Protein AF-A0A6N3T304-F1 (afdb_monomer_lite)

InterPro domains:
  IPR005019 Methyladenine glycosylase [PF03352] (15-140)
  IPR011257 DNA glycosylase [SSF48150] (15-142)
  IPR052891 DNA-3-methyladenine glycosylase [PTHR30037] (15-143)

pLDDT: mean 82.25, std 16.02, range [29.98, 95.06]

Secondary structure (DSSP, 8-state):
-------SS-TTGGGHHHHHHHTTTT-HHHHHH--HHHHHHHHH-TTS---HHHHHHHHHHHHHHHHHHHTT--HHHHHHGGGTTSPEE--SSS-----HHHHHHHHHHHHTT-SS--HHHHHHHHHHTTSEE---TT-TTTTHHHH---

Foldseek 3Di:
DDDDPDDDDPLVVVLVVVVCVLCVNLDLVSLLPDDPVSLVVSLPDPSDPNDSVVSVLSNQLSVLQVVCVVVVHDPVVVLCVLLVVAAAEAPQPLPDQADPSLCVVLVVCVVSRHPPSDSSVSVVVCCVVRSYQRHHPPDPCSVVSRPDRD

Structure (mmCIF, N/CA/C/O backbone):
data_AF-A0A6N3T304-F1
#
_entry.id   AF-A0A6N3T304-F1
#
loop_
_atom_site.group_PDB
_atom_site.id
_atom_site.type_symbol
_atom_site.label_atom_id
_atom_site.label_alt_id
_atom_site.label_comp_id
_atom_site.label_asym_id
_atom_site.label_entity_id
_atom_site.label_seq_id
_atom_site.pdbx_PDB_ins_code
_atom_site.Cartn_x
_atom_site.Cartn_y
_atom_site.Cartn_z
_atom_site.occupancy
_atom_site.B_iso_or_equiv
_atom_site.auth_seq_id
_atom_site.auth_comp_id
_atom_site.auth_asym_id
_atom_site.auth_atom_id
_atom_site.pdbx_PDB_model_num
ATOM 1 N N . MET A 1 1 ? 26.322 -27.173 17.907 1.00 32.84 1 MET A N 1
ATOM 2 C CA . MET A 1 1 ? 26.212 -25.840 17.279 1.00 32.84 1 MET A CA 1
ATOM 3 C C . MET A 1 1 ? 24.730 -25.607 17.016 1.00 32.84 1 MET A C 1
ATOM 5 O O . MET A 1 1 ? 24.171 -26.271 16.157 1.00 32.84 1 MET A O 1
ATOM 9 N N . ALA A 1 2 ? 24.059 -24.853 17.890 1.00 29.98 2 ALA A N 1
ATOM 10 C CA . ALA A 1 2 ? 22.599 -24.760 17.930 1.00 29.98 2 ALA A CA 1
ATOM 11 C C . ALA A 1 2 ? 22.083 -23.804 16.846 1.00 29.98 2 ALA A C 1
ATOM 13 O O . ALA A 1 2 ? 22.449 -22.631 16.832 1.00 29.98 2 ALA A O 1
ATOM 14 N N . PHE A 1 3 ? 21.240 -24.326 15.957 1.00 31.31 3 PHE A N 1
ATOM 15 C CA . PHE A 1 3 ? 20.481 -23.555 14.980 1.00 31.31 3 PHE A CA 1
ATOM 16 C C . PHE A 1 3 ? 19.405 -22.769 15.741 1.00 31.31 3 PHE A C 1
ATOM 18 O O . PHE A 1 3 ? 18.515 -23.361 16.351 1.00 31.31 3 PHE A O 1
ATOM 25 N N . ARG A 1 4 ? 19.542 -21.443 15.793 1.00 32.12 4 ARG A N 1
ATOM 26 C CA . ARG A 1 4 ? 18.564 -20.541 16.404 1.00 32.12 4 ARG A CA 1
ATOM 27 C C . ARG A 1 4 ? 17.523 -20.140 15.341 1.00 32.12 4 ARG A C 1
ATOM 29 O O . ARG A 1 4 ? 17.932 -19.614 14.312 1.00 32.12 4 ARG A O 1
ATOM 36 N N . PRO A 1 5 ? 16.221 -20.435 15.533 1.00 35.84 5 PRO A N 1
ATOM 37 C CA . PRO A 1 5 ? 15.164 -20.212 14.539 1.00 35.84 5 PRO A CA 1
ATOM 38 C C . PRO A 1 5 ? 14.492 -18.830 14.641 1.00 35.84 5 PRO A C 1
ATOM 40 O O . PRO A 1 5 ? 13.397 -18.624 14.119 1.00 35.84 5 PRO A O 1
ATOM 43 N N . ASP A 1 6 ? 15.101 -17.878 15.333 1.00 41.03 6 ASP A N 1
ATOM 44 C CA . ASP A 1 6 ? 14.665 -16.492 15.396 1.00 41.03 6 ASP A CA 1
ATOM 45 C C . ASP A 1 6 ? 15.455 -15.650 14.384 1.00 41.03 6 ASP A C 1
ATOM 47 O O . ASP A 1 6 ? 16.675 -15.723 14.353 1.00 41.03 6 ASP A O 1
ATOM 51 N N . TYR A 1 7 ? 14.736 -14.839 13.594 1.00 40.03 7 TYR A N 1
ATOM 52 C CA . TYR A 1 7 ? 15.189 -13.908 12.538 1.00 40.03 7 TYR A CA 1
ATOM 53 C C . TYR A 1 7 ? 15.179 -14.439 11.088 1.00 40.03 7 TYR A C 1
ATOM 55 O O . TYR A 1 7 ? 16.188 -14.896 10.569 1.00 40.03 7 TYR A O 1
ATOM 63 N N . LEU A 1 8 ? 14.041 -14.255 10.391 1.00 38.41 8 LEU A N 1
ATOM 64 C CA . LEU A 1 8 ? 13.853 -13.296 9.269 1.00 38.41 8 LEU A CA 1
ATOM 65 C C . LEU A 1 8 ? 12.648 -13.691 8.374 1.00 38.41 8 LEU A C 1
ATOM 67 O O . LEU A 1 8 ? 12.603 -14.774 7.807 1.00 38.41 8 LEU A O 1
ATOM 71 N N . GLY A 1 9 ? 11.667 -12.785 8.226 1.00 38.91 9 GLY A N 1
ATOM 72 C CA . GLY A 1 9 ? 10.831 -12.685 7.011 1.00 38.91 9 GLY A CA 1
ATOM 73 C C . GLY A 1 9 ? 9.374 -13.188 7.006 1.00 38.91 9 GLY A C 1
ATOM 74 O O . GLY A 1 9 ? 8.654 -12.843 6.077 1.00 38.91 9 GLY A O 1
ATOM 75 N N . GLY A 1 10 ? 8.888 -13.956 7.992 1.00 47.66 10 GLY A N 1
ATOM 76 C CA . GLY A 1 10 ? 7.617 -14.700 7.817 1.00 47.66 10 GLY A CA 1
ATOM 77 C C . GLY A 1 10 ? 6.405 -14.310 8.674 1.00 47.66 10 GLY A C 1
ATOM 78 O O . GLY A 1 10 ? 5.290 -14.740 8.387 1.00 47.66 10 GLY A O 1
ATOM 79 N N . GLN A 1 11 ? 6.566 -13.528 9.745 1.00 52.16 11 GLN A N 1
ATOM 80 C CA . GLN A 1 11 ? 5.527 -13.487 10.787 1.00 52.16 11 GLN A CA 1
ATOM 81 C C . GLN A 1 11 ? 4.240 -12.753 10.375 1.00 52.16 11 GLN A C 1
ATOM 83 O O . GLN A 1 11 ? 3.182 -13.025 10.936 1.00 52.16 11 GLN A O 1
ATOM 88 N N . PHE A 1 12 ? 4.303 -11.848 9.393 1.00 55.12 12 PHE A N 1
ATOM 89 C CA . PHE A 1 12 ? 3.105 -11.195 8.858 1.00 55.12 12 PHE A CA 1
ATOM 90 C C . PHE A 1 12 ? 2.329 -12.118 7.909 1.00 55.12 12 PHE A C 1
ATOM 92 O O . PHE A 1 12 ? 1.119 -12.257 8.059 1.00 55.12 12 PHE A O 1
ATOM 99 N N . CYS A 1 13 ? 3.018 -12.822 7.004 1.00 61.94 13 CYS A N 1
ATOM 100 C CA . CYS A 1 13 ? 2.393 -13.787 6.094 1.00 61.94 13 CYS A CA 1
ATOM 101 C C . CYS A 1 13 ? 1.707 -14.928 6.857 1.00 61.94 13 CYS A C 1
ATOM 103 O O . CYS A 1 13 ? 0.591 -15.303 6.514 1.00 61.94 13 CYS A O 1
ATOM 105 N N . LEU A 1 14 ? 2.319 -15.406 7.948 1.00 62.16 14 LEU A N 1
ATOM 106 C CA . LEU A 1 14 ? 1.728 -16.415 8.839 1.00 62.16 14 LEU A CA 1
ATOM 107 C C . LEU A 1 14 ? 0.461 -15.928 9.558 1.00 62.16 14 LEU A C 1
ATOM 109 O O . LEU A 1 14 ? -0.354 -16.736 9.986 1.00 62.16 14 LEU A O 1
ATOM 113 N N . LYS A 1 15 ? 0.286 -14.610 9.697 1.00 70.75 15 LYS A N 1
ATOM 114 C CA . LYS A 1 15 ? -0.888 -13.994 10.326 1.00 70.75 15 LYS A CA 1
ATOM 115 C C . LYS A 1 15 ? -1.941 -13.556 9.312 1.00 70.75 15 LYS A C 1
ATOM 117 O O . LYS A 1 15 ? -2.969 -13.029 9.723 1.00 70.75 15 LYS A O 1
ATOM 122 N N . ARG A 1 16 ? -1.717 -13.753 8.007 1.00 75.19 16 ARG A N 1
ATOM 123 C CA . ARG A 1 16 ? -2.599 -13.251 6.943 1.00 75.19 16 ARG A CA 1
ATOM 124 C C . ARG A 1 16 ? -4.043 -13.714 7.113 1.00 75.19 16 ARG A C 1
ATOM 126 O O . ARG A 1 16 ? -4.946 -12.899 6.967 1.00 75.19 16 ARG A O 1
ATOM 133 N N . ASP A 1 17 ? -4.251 -14.983 7.449 1.00 79.00 17 ASP A N 1
ATOM 134 C CA . ASP A 1 17 ? -5.599 -15.538 7.588 1.00 79.00 17 ASP A CA 1
ATOM 135 C C . ASP A 1 17 ? -6.296 -14.992 8.841 1.00 79.00 17 ASP A C 1
ATOM 137 O O . ASP A 1 17 ? -7.445 -14.571 8.765 1.00 79.00 17 ASP A O 1
ATOM 141 N N . ALA A 1 18 ? -5.561 -14.844 9.948 1.00 80.62 18 ALA A N 1
ATOM 142 C CA . ALA A 1 18 ? -6.061 -14.179 11.151 1.00 80.62 18 ALA A CA 1
ATOM 143 C C . ALA A 1 18 ? -6.398 -12.697 10.911 1.00 80.62 18 ALA A C 1
ATOM 145 O O . ALA A 1 18 ? -7.368 -12.183 11.458 1.00 80.62 18 ALA A O 1
ATOM 146 N N . PHE A 1 19 ? -5.613 -11.998 10.085 1.00 79.19 19 PHE A N 1
ATOM 147 C CA . PHE A 1 19 ? -5.926 -10.635 9.658 1.00 79.19 19 PHE A CA 1
ATOM 148 C C . PHE A 1 19 ? -7.171 -10.595 8.775 1.00 79.19 19 PHE A C 1
ATOM 150 O O . PHE A 1 19 ? -8.021 -9.737 8.981 1.00 79.19 19 PHE A O 1
ATOM 157 N N . ARG A 1 20 ? -7.302 -11.522 7.822 1.00 82.56 20 ARG A N 1
ATOM 158 C CA . ARG A 1 20 ? -8.486 -11.611 6.966 1.00 82.56 20 ARG A CA 1
ATOM 159 C C . ARG A 1 20 ? -9.743 -11.857 7.794 1.00 82.56 20 ARG A C 1
ATOM 161 O O . ARG A 1 20 ? -10.739 -11.200 7.548 1.00 82.56 20 ARG A O 1
ATOM 168 N N . GLU A 1 21 ? -9.698 -12.751 8.774 1.00 82.81 21 GLU A N 1
ATOM 169 C CA . GLU A 1 21 ? -10.829 -13.001 9.671 1.00 82.81 21 GLU A CA 1
ATOM 170 C C . GLU A 1 21 ? -11.136 -11.781 10.552 1.00 82.81 21 GLU A C 1
ATOM 172 O O . GLU A 1 21 ? -12.278 -11.339 10.627 1.00 82.81 21 GLU A O 1
ATOM 177 N N . ALA A 1 22 ? -10.113 -11.182 11.169 1.00 81.44 22 A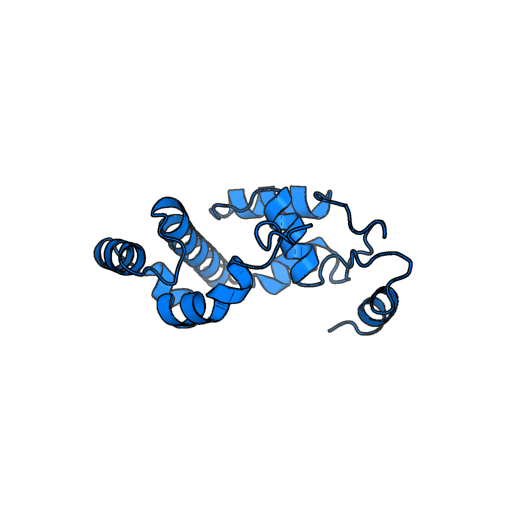LA A N 1
ATOM 178 C CA . ALA A 1 22 ? -10.297 -10.050 12.074 1.00 81.44 22 ALA A CA 1
ATOM 179 C C . ALA A 1 22 ? -10.839 -8.786 11.382 1.00 81.44 22 ALA A C 1
ATOM 181 O O . ALA A 1 22 ? -11.575 -8.032 12.017 1.00 81.44 22 ALA A O 1
ATOM 182 N N . PHE A 1 23 ? -10.468 -8.569 10.116 1.00 81.38 23 PHE A N 1
ATOM 183 C CA . PHE A 1 23 ? -10.904 -7.455 9.266 1.00 81.38 23 PHE A CA 1
ATOM 184 C C . PHE A 1 23 ? -11.992 -7.871 8.257 1.00 81.38 23 PHE A C 1
ATOM 186 O O . PHE A 1 23 ? -12.113 -7.253 7.200 1.00 81.38 23 PHE A O 1
ATOM 193 N N . GLU A 1 24 ? -12.739 -8.946 8.537 1.00 82.69 24 GLU A N 1
ATOM 194 C CA . GLU A 1 24 ? -13.927 -9.361 7.768 1.00 82.69 24 GLU A CA 1
ATOM 195 C C . GLU A 1 24 ? -13.701 -9.468 6.249 1.00 82.69 24 GLU A C 1
ATOM 197 O O . GLU A 1 24 ? -14.509 -9.043 5.432 1.00 82.69 24 GLU A O 1
ATOM 202 N N . GLY A 1 25 ? -12.566 -10.026 5.841 1.00 83.12 25 GLY A N 1
ATOM 203 C CA . GLY A 1 25 ? -12.234 -10.213 4.431 1.00 83.12 25 GLY A CA 1
ATOM 204 C C . GLY A 1 25 ? -11.543 -9.023 3.766 1.00 83.12 25 GLY A C 1
ATOM 205 O O . GLY A 1 25 ? -11.234 -9.126 2.583 1.00 83.12 25 GLY A O 1
ATOM 206 N N . PHE A 1 26 ? -11.229 -7.955 4.508 1.00 83.44 26 PHE A N 1
ATOM 207 C CA . PHE A 1 26 ? -10.721 -6.682 3.979 1.00 83.44 26 PHE A CA 1
ATOM 208 C C . PHE A 1 26 ? -11.728 -5.915 3.113 1.00 83.44 26 PHE A C 1
ATOM 210 O O . PHE A 1 26 ? -11.343 -5.299 2.122 1.00 83.44 26 PHE A O 1
ATOM 217 N N . VAL A 1 27 ? -13.005 -5.933 3.499 1.00 88.62 27 VAL A N 1
ATOM 218 C CA . VAL A 1 27 ? -14.063 -5.149 2.844 1.00 88.62 27 VAL A CA 1
ATOM 219 C C . VAL A 1 27 ? -13.916 -3.669 3.244 1.00 88.62 27 VAL A C 1
ATOM 221 O O . VAL A 1 27 ? -14.092 -3.350 4.425 1.00 88.62 27 VAL A O 1
ATOM 224 N N . PRO A 1 28 ? -13.556 -2.754 2.318 1.00 88.31 28 PRO A N 1
ATOM 225 C CA . PRO A 1 28 ? -13.290 -1.354 2.655 1.00 88.31 28 PRO A CA 1
ATOM 226 C C . PRO A 1 28 ? -14.478 -0.645 3.312 1.00 88.31 28 PRO A C 1
ATOM 228 O O . PRO A 1 28 ? -14.274 0.155 4.222 1.00 88.31 28 PRO A O 1
ATOM 231 N N . GLU A 1 29 ? -15.702 -0.964 2.894 1.00 89.94 29 GLU A N 1
ATOM 232 C CA . GLU A 1 29 ? -16.953 -0.416 3.422 1.00 89.94 29 GLU A CA 1
ATOM 233 C C . GLU A 1 29 ? -17.094 -0.696 4.920 1.00 89.94 29 GLU A C 1
ATOM 235 O O . GLU A 1 29 ? -17.319 0.228 5.697 1.00 89.94 29 GLU A O 1
ATOM 240 N N . HIS A 1 30 ? -16.858 -1.940 5.345 1.00 91.00 30 HIS A N 1
ATOM 241 C CA . HIS A 1 30 ? -16.949 -2.319 6.757 1.00 91.00 30 HIS A CA 1
ATOM 242 C C . HIS A 1 30 ? -15.829 -1.665 7.573 1.00 91.00 30 HIS A C 1
ATOM 244 O O . HIS A 1 30 ? -16.062 -1.089 8.633 1.00 91.00 30 HIS A O 1
ATOM 250 N N . ILE A 1 31 ? -14.596 -1.698 7.056 1.00 89.50 31 ILE A N 1
ATOM 251 C CA . ILE A 1 31 ? -13.428 -1.157 7.764 1.00 89.50 31 ILE A CA 1
ATOM 252 C C . ILE A 1 31 ? -13.536 0.363 7.941 1.00 89.50 31 ILE A C 1
ATOM 254 O O . ILE A 1 31 ? -13.052 0.906 8.935 1.00 89.50 31 ILE A O 1
ATOM 258 N N . ALA A 1 32 ? -14.153 1.071 6.995 1.00 91.50 32 ALA A N 1
ATOM 259 C CA . ALA A 1 32 ? -14.362 2.510 7.098 1.00 91.50 32 ALA A CA 1
ATOM 260 C C . ALA A 1 32 ? -15.347 2.894 8.218 1.00 91.50 32 ALA A C 1
ATOM 262 O O . ALA A 1 32 ? -15.253 4.007 8.747 1.00 91.50 32 ALA A O 1
ATOM 263 N N . GLU A 1 33 ? -16.251 1.992 8.595 1.00 91.38 33 GLU A N 1
ATOM 264 C CA . GLU A 1 33 ? -17.259 2.206 9.638 1.00 91.38 33 GLU A CA 1
ATOM 265 C C . GLU A 1 33 ? -16.766 1.856 11.048 1.00 91.38 33 GLU A C 1
ATOM 267 O O . GLU A 1 33 ? -17.402 2.263 12.018 1.00 91.38 33 GLU A O 1
ATOM 272 N N . TYR A 1 34 ? -15.613 1.186 11.174 1.00 90.25 34 TYR A N 1
ATOM 273 C CA . TYR A 1 34 ? -15.053 0.793 12.468 1.00 90.25 34 TYR A CA 1
ATOM 274 C C . TYR A 1 34 ? -14.920 1.977 13.428 1.00 90.25 34 TYR A C 1
ATOM 276 O O . TYR A 1 34 ? -14.326 3.020 13.115 1.00 90.25 34 TYR A O 1
ATOM 284 N N . ASP A 1 35 ? -15.440 1.768 14.631 1.00 89.81 35 ASP A N 1
ATOM 285 C CA . ASP A 1 35 ? -15.455 2.746 15.702 1.00 89.81 35 ASP A CA 1
ATOM 286 C C . ASP A 1 35 ? -14.403 2.434 16.782 1.00 89.81 35 ASP A C 1
ATOM 288 O O . ASP A 1 35 ? -13.469 1.646 16.601 1.00 89.81 35 ASP A O 1
ATOM 292 N N . GLU A 1 36 ? -14.507 3.108 17.926 1.00 90.19 36 GLU A N 1
ATOM 293 C CA . GLU A 1 36 ? -13.586 2.879 19.034 1.00 90.19 36 GLU A CA 1
ATOM 294 C C . GLU A 1 36 ? -13.741 1.488 19.666 1.00 90.19 36 GLU A C 1
ATOM 296 O O . GLU A 1 36 ? -12.748 0.905 20.101 1.00 90.19 36 GLU A O 1
ATOM 301 N N . ALA A 1 37 ? -14.955 0.932 19.689 1.00 90.25 37 ALA A N 1
ATOM 302 C CA . ALA A 1 37 ? -15.201 -0.403 20.218 1.00 90.25 37 ALA A CA 1
ATOM 303 C C . ALA A 1 37 ? -14.569 -1.473 19.316 1.00 90.25 37 ALA A C 1
ATOM 305 O O . ALA A 1 37 ? -13.959 -2.416 19.827 1.00 90.25 37 ALA A O 1
ATOM 306 N N . ASP A 1 38 ? -14.617 -1.294 17.994 1.00 88.62 38 ASP A N 1
ATOM 307 C CA . ASP A 1 38 ? -13.913 -2.164 17.047 1.00 88.62 38 ASP A CA 1
ATOM 308 C C . ASP A 1 38 ? -12.397 -2.099 17.205 1.00 88.62 38 ASP A C 1
ATOM 310 O O . ASP A 1 38 ? -11.715 -3.128 17.179 1.00 88.62 38 ASP A O 1
ATOM 314 N N . ILE A 1 39 ? -11.847 -0.903 17.424 1.00 88.44 39 ILE A N 1
ATOM 315 C CA . ILE A 1 39 ? -10.415 -0.744 17.687 1.00 88.44 39 ILE A CA 1
ATOM 316 C C . ILE A 1 39 ? -10.018 -1.518 18.950 1.00 88.44 39 ILE A C 1
ATOM 318 O O . ILE A 1 39 ? -9.028 -2.250 18.916 1.00 88.44 39 ILE A O 1
ATOM 322 N N . GLU A 1 40 ? -10.770 -1.397 20.047 1.00 89.31 40 GLU A N 1
ATOM 323 C CA . GLU A 1 40 ? -10.492 -2.138 21.286 1.00 89.31 40 GLU A CA 1
ATOM 324 C C . GLU A 1 40 ? -10.653 -3.657 21.106 1.00 89.31 40 GLU A C 1
ATOM 326 O O . GLU A 1 40 ? -9.797 -4.429 21.552 1.00 89.31 40 GLU A O 1
ATOM 331 N N . ARG A 1 41 ? -11.680 -4.106 20.370 1.00 89.38 41 ARG A N 1
ATOM 332 C CA . ARG A 1 41 ? -11.872 -5.519 19.996 1.00 89.38 41 ARG A CA 1
ATOM 333 C C . ARG A 1 41 ? -10.651 -6.069 19.257 1.00 89.38 41 ARG A C 1
ATOM 335 O O . ARG A 1 41 ? -10.140 -7.136 19.602 1.00 89.38 41 ARG A O 1
ATOM 342 N N . LEU A 1 42 ? -10.149 -5.333 18.265 1.00 86.00 42 LEU A N 1
ATOM 343 C CA . LEU A 1 42 ? -8.969 -5.709 17.483 1.00 86.00 42 LEU A CA 1
ATOM 344 C C . LEU A 1 42 ? -7.680 -5.664 18.319 1.00 86.00 42 LEU A C 1
ATOM 346 O O . LEU A 1 42 ? -6.811 -6.522 18.161 1.00 86.00 42 LEU A O 1
ATOM 350 N N . LEU A 1 43 ? -7.552 -4.715 19.250 1.00 86.75 43 LEU A N 1
ATOM 351 C CA . LEU A 1 43 ? -6.428 -4.663 20.192 1.00 86.75 43 LEU A CA 1
ATOM 352 C C . LEU A 1 43 ? -6.398 -5.868 21.144 1.00 86.75 43 LEU A C 1
ATOM 354 O O . LEU A 1 43 ? -5.310 -6.317 21.519 1.00 86.75 43 LEU A O 1
ATOM 358 N N . GLY A 1 44 ? -7.564 -6.414 21.495 1.00 84.81 44 GLY A N 1
ATOM 359 C CA . GLY A 1 44 ? -7.699 -7.636 22.290 1.00 84.81 44 GLY A CA 1
ATOM 360 C C . GLY A 1 44 ? -7.317 -8.920 21.544 1.00 84.81 44 GLY A C 1
ATOM 361 O O . GLY A 1 44 ? -7.003 -9.929 22.176 1.00 84.81 44 GLY A O 1
ATOM 362 N N . ASN A 1 45 ? -7.281 -8.900 20.210 1.00 84.56 45 ASN A N 1
ATOM 363 C CA . ASN A 1 45 ? -6.992 -10.085 19.413 1.00 84.56 45 ASN A CA 1
ATOM 364 C C . ASN A 1 45 ? -5.474 -10.355 19.325 1.00 84.56 45 ASN A C 1
ATOM 366 O O . ASN A 1 45 ? -4.723 -9.678 18.620 1.00 84.56 45 ASN A O 1
ATOM 370 N N . ALA A 1 46 ? -5.012 -11.395 20.027 1.00 81.56 46 ALA A N 1
ATOM 371 C CA . ALA A 1 46 ? -3.604 -11.801 20.049 1.00 81.56 46 ALA A CA 1
ATOM 372 C C . ALA A 1 46 ? -3.090 -12.361 18.705 1.00 81.56 46 ALA A C 1
ATOM 374 O O . ALA A 1 46 ? -1.874 -12.409 18.485 1.00 81.56 46 ALA A O 1
ATOM 375 N N . ALA A 1 47 ? -3.989 -12.766 17.802 1.00 80.81 47 ALA A N 1
ATOM 376 C CA . ALA A 1 47 ? -3.624 -13.314 16.502 1.00 80.81 47 ALA A CA 1
ATOM 377 C C . ALA A 1 47 ? -3.122 -12.229 15.530 1.00 80.81 47 ALA A C 1
ATOM 379 O O . ALA A 1 47 ? -2.259 -12.505 14.693 1.00 80.81 47 ALA A O 1
ATOM 380 N N . ILE A 1 48 ? -3.556 -10.973 15.693 1.00 79.69 48 ILE A N 1
ATOM 381 C CA . ILE A 1 48 ? -3.166 -9.848 14.828 1.00 79.69 48 ILE A CA 1
ATOM 382 C C . ILE A 1 48 ? -2.134 -8.918 15.485 1.00 79.69 48 ILE A C 1
ATOM 384 O O . ILE A 1 48 ? -1.657 -9.132 16.602 1.00 79.69 48 ILE A O 1
ATOM 388 N N . VAL A 1 49 ? -1.705 -7.887 14.751 1.00 72.94 49 VAL A N 1
ATOM 389 C CA . VAL A 1 49 ? -0.804 -6.858 15.290 1.00 72.94 49 VAL A CA 1
ATOM 390 C C . VAL A 1 49 ? -1.605 -5.894 16.164 1.00 72.94 49 VAL A C 1
ATOM 392 O O . VAL A 1 49 ? -2.340 -5.049 15.661 1.00 72.94 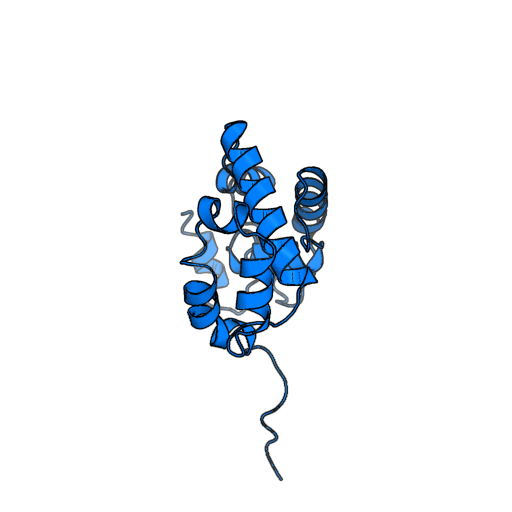49 VAL A O 1
ATOM 395 N N . ARG A 1 50 ? -1.391 -5.984 17.479 1.00 81.62 50 ARG A N 1
ATOM 396 C CA . ARG A 1 50 ? -2.012 -5.141 18.514 1.00 81.62 50 ARG A CA 1
ATOM 397 C C . ARG A 1 50 ? -1.415 -3.731 18.539 1.00 81.62 50 ARG A C 1
ATOM 399 O O . ARG A 1 50 ? -0.693 -3.356 19.458 1.00 81.62 50 ARG A O 1
ATOM 406 N N . SER A 1 51 ? -1.647 -2.961 17.480 1.00 86.69 51 SER A N 1
ATOM 407 C CA . SER A 1 51 ? -1.183 -1.578 17.371 1.00 86.69 51 SER A CA 1
ATOM 408 C C . SER A 1 51 ? -2.332 -0.667 16.978 1.00 86.69 51 SER A C 1
ATOM 410 O O . SER A 1 51 ? -2.792 -0.684 15.837 1.00 86.69 51 SER A O 1
ATOM 412 N N . ARG A 1 52 ? -2.740 0.191 17.917 1.00 88.50 52 ARG A N 1
ATOM 413 C CA . ARG A 1 52 ? -3.832 1.153 17.727 1.00 88.50 52 ARG A CA 1
ATOM 414 C C . ARG A 1 52 ? -3.586 2.066 16.530 1.00 88.50 52 ARG A C 1
ATOM 416 O O . ARG A 1 52 ? -4.497 2.332 15.758 1.00 88.50 52 ARG A O 1
ATOM 423 N N . ILE A 1 53 ? -2.338 2.505 16.352 1.00 89.94 53 ILE A N 1
ATOM 424 C CA . ILE A 1 53 ? -1.943 3.384 15.246 1.00 89.94 53 ILE A CA 1
ATOM 425 C C . ILE A 1 53 ? -2.108 2.659 13.900 1.00 89.94 53 ILE A C 1
ATOM 427 O O . ILE A 1 53 ? -2.629 3.247 12.958 1.00 89.94 53 ILE A O 1
ATOM 431 N N . LYS A 1 54 ? -1.732 1.375 13.810 1.00 86.44 54 LYS A N 1
ATOM 432 C CA . LYS A 1 54 ? -1.884 0.591 12.572 1.00 86.44 54 LYS A CA 1
ATOM 433 C C . LYS A 1 54 ? -3.346 0.276 12.249 1.00 86.44 54 LYS A C 1
ATOM 435 O O . LYS A 1 54 ? -3.713 0.328 11.082 1.00 86.44 54 LYS A O 1
ATOM 440 N N . ILE A 1 55 ? -4.175 0.000 13.258 1.00 88.19 55 ILE A N 1
ATOM 441 C CA . ILE A 1 55 ? -5.620 -0.211 13.065 1.00 88.19 55 ILE A CA 1
ATOM 442 C C . ILE A 1 55 ? -6.272 1.084 12.568 1.00 88.19 55 ILE A C 1
ATOM 444 O O . ILE A 1 55 ? -6.942 1.078 11.542 1.00 88.19 55 ILE A O 1
ATOM 448 N N . ARG A 1 56 ? -5.995 2.222 13.219 1.00 90.31 56 ARG A N 1
ATOM 449 C CA . ARG A 1 56 ? -6.495 3.532 12.767 1.00 90.31 56 ARG A CA 1
ATOM 450 C C . ARG A 1 56 ? -6.039 3.874 11.352 1.00 90.31 56 ARG A C 1
ATOM 452 O O . ARG A 1 56 ? -6.821 4.418 10.583 1.00 90.31 56 ARG A O 1
ATOM 459 N N . ALA A 1 57 ? -4.803 3.532 10.997 1.00 91.38 57 ALA A N 1
ATOM 460 C CA . ALA A 1 57 ? -4.319 3.706 9.636 1.00 91.38 57 ALA A CA 1
ATOM 461 C C . ALA A 1 57 ? -5.067 2.833 8.623 1.00 91.38 57 ALA A C 1
ATOM 463 O O . ALA A 1 57 ? -5.349 3.311 7.532 1.00 91.38 57 ALA A O 1
ATOM 464 N N . ALA A 1 58 ? -5.429 1.593 8.971 1.00 90.25 58 ALA A N 1
ATOM 465 C CA . ALA A 1 58 ? -6.252 0.747 8.107 1.00 90.25 58 ALA A CA 1
ATOM 466 C C . ALA A 1 58 ? -7.641 1.366 7.864 1.00 90.25 58 ALA A C 1
ATOM 468 O O . ALA A 1 58 ? -8.066 1.454 6.716 1.00 90.25 58 ALA A O 1
ATOM 469 N N . ILE A 1 59 ? -8.286 1.889 8.914 1.00 91.50 59 ILE A N 1
ATOM 470 C CA . ILE A 1 59 ? -9.568 2.615 8.820 1.00 91.50 59 ILE A CA 1
ATOM 471 C C . ILE A 1 59 ? -9.428 3.854 7.926 1.00 91.50 59 ILE A C 1
ATOM 473 O O . ILE A 1 59 ? -10.243 4.092 7.038 1.00 91.50 59 ILE A O 1
ATOM 477 N N . GLN A 1 60 ? -8.368 4.639 8.127 1.00 93.56 60 GLN A N 1
ATOM 478 C CA . GLN A 1 60 ? -8.088 5.820 7.311 1.00 93.56 60 GLN A CA 1
ATOM 479 C C . GLN A 1 60 ? -7.851 5.461 5.836 1.00 93.56 60 GLN A C 1
ATOM 481 O O . GLN A 1 60 ? -8.368 6.139 4.953 1.00 93.56 60 GLN A O 1
ATOM 486 N N . ASN A 1 61 ? -7.114 4.383 5.568 1.00 93.50 61 ASN A N 1
ATOM 487 C CA . ASN A 1 61 ? -6.846 3.906 4.213 1.00 93.50 61 ASN A CA 1
ATOM 488 C C . ASN A 1 61 ? -8.117 3.402 3.524 1.00 93.50 61 ASN A C 1
ATOM 490 O O . ASN A 1 61 ? -8.308 3.688 2.347 1.00 93.50 61 ASN A O 1
ATOM 494 N N . ALA A 1 62 ? -8.997 2.707 4.249 1.00 92.81 62 ALA A N 1
ATOM 495 C CA . ALA A 1 62 ? -10.293 2.282 3.729 1.00 92.81 62 ALA A CA 1
ATOM 496 C C . ALA A 1 62 ? -11.165 3.489 3.347 1.00 92.81 62 ALA A C 1
ATOM 498 O O . ALA A 1 62 ? -11.699 3.538 2.244 1.0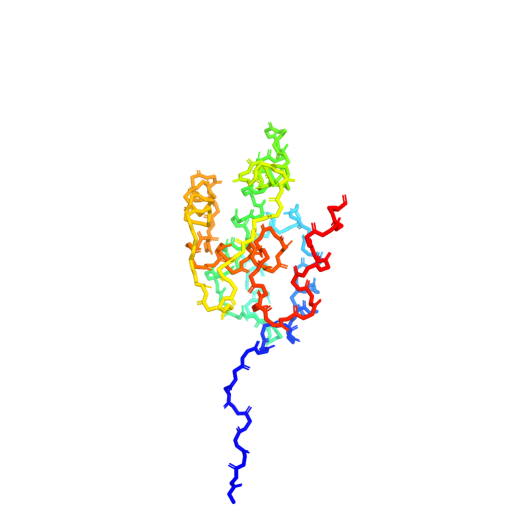0 92.81 62 ALA A O 1
ATOM 499 N N . LYS A 1 63 ? -11.220 4.522 4.200 1.00 93.56 63 LYS A N 1
ATOM 500 C CA . LYS A 1 63 ? -11.923 5.779 3.890 1.00 93.56 63 LYS A CA 1
ATOM 501 C C . LYS A 1 63 ? -11.351 6.481 2.659 1.00 93.56 63 LYS A C 1
ATOM 503 O O . LYS A 1 63 ? -12.114 6.902 1.799 1.00 93.56 63 LYS A O 1
ATOM 508 N N . ALA A 1 64 ? -10.025 6.583 2.559 1.00 94.06 64 ALA A N 1
ATOM 509 C CA . ALA A 1 64 ? -9.362 7.188 1.404 1.00 94.06 64 ALA A CA 1
ATOM 510 C C . ALA A 1 64 ? -9.640 6.409 0.106 1.00 94.06 64 ALA A C 1
ATOM 512 O O . ALA A 1 64 ? -9.893 7.012 -0.935 1.00 94.06 64 ALA A O 1
ATOM 513 N N . TYR A 1 65 ? -9.646 5.076 0.174 1.00 93.38 65 TYR A N 1
ATOM 514 C CA . TYR A 1 65 ? -9.997 4.209 -0.949 1.00 93.38 65 TYR A CA 1
ATOM 515 C C . TYR A 1 65 ? -11.449 4.414 -1.407 1.00 93.38 65 TYR A C 1
ATOM 517 O O . TYR A 1 65 ? -11.692 4.624 -2.594 1.00 93.38 65 TYR A O 1
ATOM 525 N N . LEU A 1 66 ? -12.406 4.423 -0.474 1.00 92.94 66 LEU A N 1
ATOM 526 C CA . LEU A 1 66 ? -13.816 4.674 -0.790 1.00 92.94 66 LEU A CA 1
ATOM 527 C C . LEU A 1 66 ? -14.031 6.079 -1.361 1.00 92.94 66 LEU A C 1
ATOM 529 O O . LEU A 1 66 ? -14.837 6.251 -2.271 1.00 92.94 66 LEU A O 1
ATOM 533 N N . GLU A 1 67 ? -13.302 7.086 -0.875 1.00 93.88 67 GLU A N 1
ATOM 534 C CA . GLU A 1 67 ? -13.389 8.443 -1.423 1.00 93.88 67 GLU A CA 1
ATOM 535 C C . GLU A 1 67 ? -12.906 8.496 -2.879 1.00 93.88 67 GLU A C 1
ATOM 537 O O . GLU A 1 67 ? -13.563 9.104 -3.722 1.00 93.88 67 GLU A O 1
ATOM 542 N N . MET A 1 68 ? -11.824 7.785 -3.218 1.00 92.81 68 MET A N 1
ATOM 543 C CA . MET A 1 68 ? -11.396 7.640 -4.616 1.00 92.81 68 MET A CA 1
ATOM 544 C C . MET A 1 68 ? -12.495 7.011 -5.478 1.00 92.81 68 MET A C 1
ATOM 546 O O . MET A 1 68 ? -12.834 7.553 -6.531 1.00 92.81 68 MET A O 1
ATOM 550 N N . GLN A 1 69 ? -13.113 5.925 -5.005 1.00 91.50 69 GLN A N 1
ATOM 551 C CA . GLN A 1 69 ? -14.213 5.281 -5.724 1.00 91.50 69 GLN A CA 1
ATOM 552 C C . GLN A 1 69 ? -15.417 6.215 -5.903 1.00 91.50 69 GLN A C 1
ATOM 554 O O . GLN A 1 69 ? -16.011 6.250 -6.981 1.00 91.50 69 GLN A O 1
ATOM 559 N N . ARG A 1 70 ? -15.751 7.028 -4.892 1.00 91.31 70 ARG A N 1
ATOM 560 C CA . ARG A 1 70 ? -16.818 8.041 -4.975 1.00 91.31 70 ARG A CA 1
ATOM 561 C C . ARG A 1 70 ? -16.533 9.120 -6.017 1.00 91.31 70 ARG A C 1
ATOM 563 O O . ARG A 1 70 ? -17.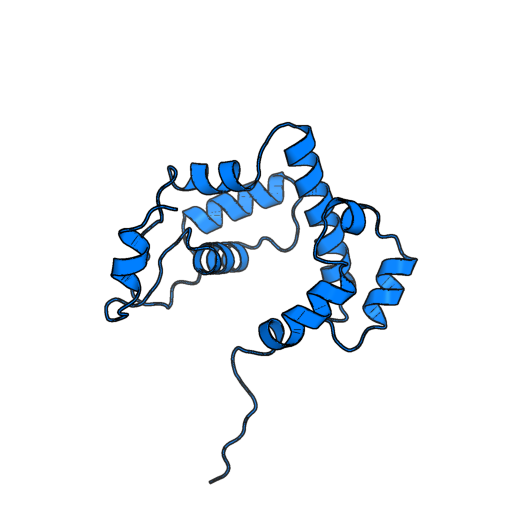470 9.618 -6.635 1.00 91.31 70 ARG A O 1
ATOM 570 N N . HIS A 1 71 ? -15.265 9.457 -6.237 1.00 90.56 71 HIS A N 1
ATOM 571 C CA . HIS A 1 71 ? -14.837 10.352 -7.313 1.00 90.56 71 HIS A CA 1
ATOM 572 C C . HIS A 1 71 ? -14.783 9.679 -8.695 1.00 90.56 71 HIS A C 1
ATOM 574 O O . HIS A 1 71 ? -14.473 10.343 -9.683 1.00 90.56 71 HIS A O 1
ATOM 580 N N . GLY A 1 72 ? -15.112 8.386 -8.791 1.00 90.19 72 GLY A N 1
ATOM 581 C CA . GLY A 1 72 ? -15.027 7.611 -10.029 1.00 90.19 72 GLY A CA 1
ATOM 582 C C . GLY A 1 72 ? -13.600 7.195 -10.388 1.00 90.19 72 GLY A C 1
ATOM 583 O O . GLY A 1 72 ? -13.341 6.810 -11.527 1.00 90.19 72 GLY A O 1
ATOM 584 N N . GLU A 1 73 ? -12.666 7.278 -9.439 1.00 90.12 73 GLU A N 1
ATOM 585 C CA . GLU A 1 73 ? -11.283 6.859 -9.623 1.00 90.12 73 GLU A CA 1
ATOM 586 C C . GLU A 1 73 ? -11.094 5.426 -9.120 1.00 90.12 73 GLU A C 1
ATOM 588 O O . GLU A 1 73 ? -11.090 5.160 -7.917 1.00 90.12 73 GLU A O 1
ATOM 593 N N . ASP A 1 74 ? -10.894 4.490 -10.047 1.00 91.19 74 ASP A N 1
ATOM 594 C CA . ASP A 1 74 ? -10.493 3.131 -9.696 1.00 91.19 74 ASP A CA 1
ATOM 595 C C . ASP A 1 74 ? -9.026 3.096 -9.236 1.00 91.19 74 ASP A C 1
ATOM 597 O O . ASP A 1 74 ? -8.122 3.586 -9.919 1.00 91.19 74 ASP A O 1
ATOM 601 N N . PHE A 1 75 ? -8.779 2.493 -8.071 1.00 90.44 75 PHE A N 1
ATOM 602 C CA . PHE A 1 75 ? -7.450 2.449 -7.459 1.00 90.44 75 PHE A CA 1
ATOM 603 C C . PHE A 1 75 ? -6.446 1.641 -8.285 1.00 90.44 75 PHE A C 1
ATOM 605 O O . PHE A 1 75 ? -5.287 2.039 -8.396 1.00 90.44 75 PHE A O 1
ATOM 612 N N . SER A 1 76 ? -6.879 0.519 -8.870 1.00 90.25 76 SER A N 1
ATOM 613 C CA . SER A 1 76 ? -6.005 -0.319 -9.697 1.00 90.25 76 SER A CA 1
ATOM 614 C C . SER A 1 76 ? -5.550 0.463 -10.927 1.00 90.25 76 SER A C 1
ATOM 616 O O . SER A 1 76 ? -4.355 0.626 -11.161 1.00 90.25 76 SER A O 1
ATOM 618 N N . THR A 1 77 ? -6.506 1.060 -11.636 1.00 90.50 77 THR A N 1
ATOM 619 C CA . THR A 1 77 ? -6.269 1.925 -12.794 1.00 90.50 77 THR A CA 1
ATOM 620 C C . THR A 1 77 ? -5.365 3.104 -12.438 1.00 90.50 77 THR A C 1
ATOM 622 O O . THR A 1 77 ? -4.453 3.436 -13.190 1.00 90.50 77 THR A O 1
ATOM 625 N N . PHE A 1 78 ? -5.578 3.738 -11.282 1.00 91.19 78 PHE A N 1
ATOM 626 C CA . PHE A 1 78 ? -4.722 4.821 -10.798 1.00 91.19 78 PHE A CA 1
ATOM 627 C C . PHE A 1 78 ? -3.261 4.374 -10.636 1.00 91.19 78 PHE A C 1
ATOM 629 O O . PHE A 1 78 ? -2.354 5.098 -11.041 1.00 91.19 78 PHE A O 1
ATOM 636 N N . VAL A 1 79 ? -3.020 3.185 -10.079 1.00 91.12 79 VAL A N 1
ATOM 637 C CA . VAL A 1 79 ? -1.664 2.658 -9.872 1.00 91.12 79 VAL A CA 1
ATOM 638 C C . VAL A 1 79 ? -1.021 2.229 -11.190 1.00 91.12 79 VAL A C 1
ATOM 640 O O . VAL A 1 79 ? 0.130 2.587 -11.434 1.00 91.12 79 VAL A O 1
ATOM 643 N N . TRP A 1 80 ? -1.742 1.514 -12.055 1.00 88.88 80 TRP A N 1
ATOM 644 C CA . TRP A 1 80 ? -1.210 1.041 -13.339 1.00 88.88 80 TRP A CA 1
ATOM 645 C C . TRP A 1 80 ? -0.905 2.183 -14.315 1.00 88.88 80 TRP A C 1
ATOM 647 O O . TRP A 1 80 ? 0.151 2.181 -14.948 1.00 88.88 80 TRP A O 1
ATOM 657 N N . LYS A 1 81 ? -1.703 3.257 -14.314 1.00 89.75 81 LYS A N 1
ATOM 658 C CA . LYS A 1 81 ? -1.388 4.481 -15.072 1.00 89.75 81 LYS A CA 1
ATOM 659 C C . LYS A 1 81 ? -0.085 5.153 -14.643 1.00 89.75 81 LYS A C 1
ATOM 661 O O . LYS A 1 81 ? 0.508 5.891 -15.420 1.00 89.75 81 LYS A O 1
ATOM 666 N N . MET A 1 82 ? 0.390 4.916 -13.418 1.00 86.31 82 MET A N 1
ATOM 667 C CA . MET A 1 82 ? 1.677 5.452 -12.960 1.00 86.31 82 MET A CA 1
ATOM 668 C C . MET A 1 82 ? 2.877 4.709 -13.555 1.00 86.31 82 MET A C 1
ATOM 670 O O . MET A 1 82 ? 4.005 5.176 -13.374 1.00 86.31 82 MET A O 1
ATOM 674 N N . VAL A 1 83 ? 2.648 3.581 -14.226 1.00 86.81 83 VAL A N 1
ATOM 675 C CA . VAL A 1 83 ? 3.658 2.772 -14.919 1.00 86.81 83 VAL A CA 1
ATOM 676 C C . VAL A 1 83 ? 3.307 2.547 -16.393 1.00 86.81 83 VAL A C 1
ATOM 678 O O . VAL A 1 83 ? 3.772 1.586 -16.992 1.00 86.81 83 VAL A O 1
ATOM 681 N N . ASP A 1 84 ? 2.482 3.424 -16.972 1.00 85.31 84 ASP A N 1
ATOM 682 C CA . ASP A 1 84 ? 2.032 3.332 -18.367 1.00 85.31 84 ASP A CA 1
ATOM 683 C C . ASP A 1 84 ? 1.400 1.964 -18.707 1.00 85.31 84 ASP A C 1
ATOM 685 O O . ASP A 1 84 ? 1.596 1.426 -19.795 1.00 85.31 84 ASP A O 1
ATOM 689 N N . ASP A 1 85 ? 0.663 1.389 -17.745 1.00 85.44 85 ASP A N 1
ATOM 690 C CA . ASP A 1 85 ? -0.021 0.092 -17.847 1.00 85.44 85 ASP A CA 1
ATOM 691 C C . ASP A 1 85 ? 0.914 -1.085 -18.203 1.00 85.44 85 ASP A C 1
ATOM 693 O O . ASP A 1 85 ? 0.482 -2.108 -18.735 1.00 85.44 85 ASP A O 1
ATOM 697 N N . GLN A 1 86 ? 2.210 -0.953 -17.895 1.00 84.56 86 GLN A N 1
ATOM 698 C CA . GLN A 1 86 ? 3.230 -1.971 -18.141 1.00 84.56 86 GLN A CA 1
ATOM 699 C C . GLN A 1 86 ? 4.054 -2.245 -16.875 1.00 84.56 86 GLN A C 1
ATOM 701 O O . GLN A 1 86 ? 4.484 -1.306 -16.198 1.00 84.56 86 GLN A O 1
ATOM 706 N N . PRO A 1 87 ? 4.330 -3.519 -16.538 1.00 86.25 87 PRO A N 1
ATOM 707 C CA . PRO A 1 87 ? 5.222 -3.843 -15.434 1.00 86.25 87 PRO A CA 1
ATOM 708 C C . PRO A 1 87 ? 6.614 -3.239 -15.648 1.00 86.25 87 PRO A C 1
ATOM 710 O O . PRO A 1 87 ? 7.239 -3.408 -16.698 1.00 86.25 87 PRO A O 1
ATOM 713 N N . LEU A 1 88 ? 7.147 -2.568 -14.629 1.00 87.00 88 LEU A N 1
ATOM 714 C CA . LEU A 1 88 ? 8.503 -2.032 -14.682 1.00 87.00 88 LEU A CA 1
ATOM 715 C C . LEU A 1 88 ? 9.516 -3.133 -14.382 1.00 87.00 88 LEU A C 1
ATOM 717 O O . LEU A 1 88 ? 9.409 -3.838 -13.378 1.00 87.00 88 LEU A O 1
ATOM 721 N N . LYS A 1 89 ? 10.554 -3.240 -15.212 1.00 85.69 89 LYS A N 1
ATOM 722 C CA . LYS A 1 89 ? 11.690 -4.121 -14.930 1.00 85.69 89 LYS A CA 1
ATOM 723 C C . LYS A 1 89 ? 12.581 -3.471 -13.870 1.00 85.69 89 LYS A C 1
ATOM 725 O O . LYS A 1 89 ? 13.124 -2.390 -14.093 1.00 85.69 89 LYS A O 1
ATOM 730 N N . GLY A 1 90 ? 12.716 -4.131 -12.724 1.00 83.38 90 GLY A N 1
ATOM 731 C CA . GLY A 1 90 ? 13.634 -3.745 -11.658 1.00 83.38 90 GLY A CA 1
ATOM 732 C C . GLY A 1 90 ? 15.102 -3.936 -12.049 1.00 83.38 90 GLY A C 1
ATOM 733 O O . GLY A 1 90 ? 15.419 -4.458 -13.128 1.00 83.38 90 GLY A O 1
ATOM 734 N N . ASP A 1 91 ? 16.014 -3.525 -11.167 1.00 81.81 91 ASP A N 1
ATOM 735 C CA . ASP A 1 91 ? 17.458 -3.542 -11.438 1.00 81.81 91 ASP A CA 1
ATOM 736 C C . ASP A 1 91 ? 18.040 -4.965 -11.497 1.00 81.81 91 ASP A C 1
ATOM 738 O O . ASP A 1 91 ? 19.107 -5.193 -12.069 1.00 81.81 91 ASP A O 1
ATOM 742 N N . GLY A 1 92 ? 17.292 -5.955 -11.002 1.00 79.38 92 GLY A N 1
ATOM 743 C CA . GLY A 1 92 ? 17.686 -7.356 -11.038 1.00 79.38 92 GLY A CA 1
ATOM 744 C C . GLY A 1 92 ? 18.660 -7.771 -9.950 1.00 79.38 92 GLY A C 1
ATOM 745 O O . GLY A 1 92 ? 19.205 -8.872 -10.036 1.00 79.38 92 GLY A O 1
ATOM 746 N N . THR A 1 93 ? 18.892 -6.903 -8.967 1.00 83.31 93 THR A N 1
ATOM 747 C CA . THR A 1 93 ? 19.679 -7.198 -7.769 1.00 83.31 93 THR A CA 1
ATOM 748 C C . THR A 1 93 ? 18.833 -7.841 -6.676 1.00 83.31 93 THR A C 1
ATOM 750 O O . THR A 1 93 ? 19.394 -8.437 -5.762 1.00 83.31 93 THR A O 1
ATOM 753 N N . GLY A 1 94 ? 17.503 -7.681 -6.733 1.00 75.44 94 GLY A N 1
ATOM 754 C CA . GLY A 1 94 ? 16.583 -8.110 -5.675 1.00 75.44 94 GLY A CA 1
ATOM 755 C C . GLY A 1 94 ? 16.741 -7.325 -4.366 1.00 75.44 94 GLY A C 1
ATOM 756 O O . GLY A 1 94 ? 16.180 -7.710 -3.343 1.00 75.44 94 GLY A O 1
ATOM 757 N N . SER A 1 95 ? 17.529 -6.244 -4.374 1.00 83.38 95 SER A N 1
ATOM 758 C CA . SER A 1 95 ? 17.921 -5.500 -3.172 1.00 83.38 95 SER A CA 1
ATOM 759 C C . SER A 1 95 ? 17.366 -4.077 -3.126 1.00 83.38 95 SER A C 1
ATOM 761 O O . SER A 1 95 ? 17.532 -3.381 -2.118 1.00 83.38 95 SER A O 1
ATOM 763 N N . ALA A 1 96 ? 16.695 -3.630 -4.194 1.00 86.62 96 ALA A N 1
ATOM 764 C CA . ALA A 1 96 ? 16.122 -2.301 -4.240 1.00 86.62 96 ALA A CA 1
ATOM 765 C C . ALA A 1 96 ? 15.047 -2.155 -3.154 1.00 86.62 96 ALA A C 1
ATOM 767 O O . ALA A 1 96 ? 14.171 -2.996 -2.961 1.00 86.62 96 ALA A O 1
ATOM 768 N N . THR A 1 97 ? 15.146 -1.062 -2.400 1.00 88.75 97 THR A N 1
ATOM 769 C CA . THR A 1 97 ? 14.191 -0.725 -1.331 1.00 88.75 97 THR A CA 1
ATOM 770 C C . THR A 1 97 ? 13.348 0.493 -1.680 1.00 88.75 97 THR A C 1
ATOM 772 O O . THR A 1 97 ? 12.398 0.816 -0.967 1.00 88.75 97 THR A O 1
ATOM 775 N N . ARG A 1 98 ? 13.685 1.187 -2.7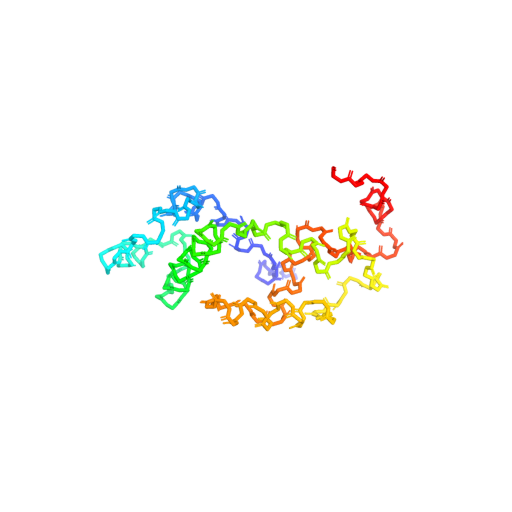74 1.00 91.19 98 ARG A N 1
ATOM 776 C CA . ARG A 1 98 ? 13.007 2.382 -3.280 1.00 91.19 98 ARG A CA 1
ATOM 777 C C . ARG A 1 98 ? 13.109 2.444 -4.799 1.00 91.19 98 ARG A C 1
ATOM 779 O O . ARG A 1 98 ? 14.029 1.904 -5.397 1.00 91.19 98 ARG A O 1
ATOM 786 N N . SER A 1 99 ? 12.187 3.184 -5.403 1.00 89.56 99 SER A N 1
ATOM 787 C CA . SER A 1 99 ? 12.168 3.494 -6.836 1.00 89.56 99 SER A CA 1
ATOM 788 C C . SER A 1 99 ? 11.561 4.878 -7.049 1.00 89.56 99 SER A C 1
ATOM 790 O O . SER A 1 99 ? 10.785 5.345 -6.214 1.00 89.56 99 SER A O 1
ATOM 792 N N . VAL A 1 100 ? 11.859 5.516 -8.183 1.00 91.62 100 VAL A N 1
ATOM 793 C CA . VAL A 1 100 ? 11.255 6.811 -8.552 1.00 91.62 100 VAL A CA 1
ATOM 794 C C . VAL A 1 100 ? 9.725 6.706 -8.594 1.00 91.62 100 VAL A C 1
ATOM 796 O O . VAL A 1 100 ? 9.027 7.568 -8.062 1.00 91.62 100 VAL A O 1
ATOM 799 N N . THR A 1 101 ? 9.199 5.612 -9.151 1.00 89.88 101 THR A N 1
ATOM 800 C CA . THR A 1 101 ? 7.759 5.324 -9.189 1.00 89.88 101 THR A CA 1
ATOM 801 C C . THR A 1 101 ? 7.172 5.165 -7.788 1.00 89.88 101 THR A C 1
ATOM 803 O O . THR A 1 101 ? 6.150 5.778 -7.487 1.00 89.88 101 THR A O 1
ATOM 806 N N . GLY A 1 102 ? 7.828 4.399 -6.909 1.00 91.75 102 GLY A N 1
ATOM 807 C CA . GLY A 1 102 ? 7.386 4.210 -5.524 1.00 91.75 102 GLY A CA 1
ATOM 808 C C . GLY A 1 102 ? 7.408 5.503 -4.706 1.00 91.75 102 GLY A C 1
ATOM 809 O O . GLY A 1 102 ? 6.479 5.768 -3.945 1.00 91.75 102 GLY A O 1
ATOM 810 N N . ASP A 1 103 ? 8.418 6.351 -4.905 1.00 93.25 103 ASP A N 1
ATOM 811 C CA . ASP A 1 103 ? 8.509 7.675 -4.283 1.00 93.25 103 ASP A CA 1
ATOM 812 C C . ASP A 1 103 ? 7.368 8.595 -4.748 1.00 93.25 103 ASP A C 1
ATOM 814 O O . ASP A 1 103 ? 6.718 9.251 -3.927 1.00 93.25 103 ASP A O 1
ATOM 818 N N . ARG A 1 104 ? 7.092 8.611 -6.059 1.00 94.12 104 ARG A N 1
ATOM 819 C CA . ARG A 1 104 ? 6.003 9.394 -6.654 1.00 94.12 104 ARG A CA 1
ATOM 820 C C . ARG A 1 104 ? 4.642 8.918 -6.146 1.00 94.12 104 ARG A C 1
ATOM 822 O O . ARG A 1 104 ? 3.865 9.727 -5.646 1.00 94.12 104 ARG A O 1
ATOM 829 N N . LEU A 1 105 ? 4.382 7.612 -6.192 1.00 93.44 105 LEU A N 1
ATOM 830 C CA . LEU A 1 105 ? 3.131 7.025 -5.714 1.00 93.44 105 LEU A CA 1
ATOM 831 C C . LEU A 1 105 ? 2.944 7.226 -4.204 1.00 93.44 105 LEU A C 1
ATOM 833 O O . LEU A 1 105 ? 1.849 7.558 -3.763 1.00 93.44 105 LEU A O 1
ATOM 837 N N . SER A 1 106 ? 4.008 7.114 -3.405 1.00 94.25 106 SER A N 1
ATOM 838 C CA . SER A 1 106 ? 3.965 7.423 -1.970 1.00 94.25 106 SER A CA 1
ATOM 839 C C . SER A 1 106 ? 3.490 8.849 -1.705 1.00 94.25 106 SER A C 1
ATOM 841 O O . SER A 1 106 ? 2.698 9.070 -0.789 1.00 94.25 106 SER A O 1
ATOM 843 N N . LYS A 1 107 ? 3.944 9.820 -2.503 1.00 95.06 107 LYS A N 1
ATOM 844 C CA . LYS A 1 107 ? 3.499 11.210 -2.382 1.00 95.06 107 LYS A CA 1
ATOM 845 C C . LYS A 1 107 ? 2.020 11.361 -2.744 1.00 95.06 107 LYS A C 1
ATOM 847 O O . LYS A 1 107 ? 1.282 11.964 -1.972 1.00 95.06 107 LYS A O 1
ATOM 852 N N . GLU A 1 108 ? 1.584 10.773 -3.854 1.00 94.31 108 GLU A N 1
ATOM 853 C CA . GLU A 1 108 ? 0.183 10.847 -4.284 1.00 94.31 108 GLU A CA 1
ATOM 854 C C . GLU A 1 108 ? -0.775 10.170 -3.294 1.00 94.31 108 GLU A C 1
ATOM 856 O O . GLU A 1 108 ? -1.804 10.740 -2.937 1.00 94.31 108 GLU A O 1
ATOM 861 N N . LEU A 1 109 ? -0.413 8.999 -2.764 1.00 93.56 109 LEU A N 1
ATOM 862 C CA . LEU A 1 109 ? -1.210 8.311 -1.745 1.00 93.56 109 LEU A CA 1
ATOM 863 C C . LEU A 1 109 ? -1.326 9.147 -0.463 1.00 93.56 109 LEU A C 1
ATOM 865 O O . LEU A 1 109 ? -2.411 9.256 0.104 1.00 93.56 109 LEU A O 1
ATOM 869 N N . LYS A 1 110 ? -0.242 9.803 -0.026 1.00 93.75 110 LYS A N 1
ATOM 870 C CA . LYS A 1 110 ? -0.298 10.730 1.119 1.00 93.75 110 LYS A CA 1
ATOM 871 C C . LYS A 1 110 ? -1.221 11.916 0.852 1.00 93.75 110 LYS A C 1
ATOM 873 O O . LYS A 1 110 ? -1.989 12.280 1.737 1.00 93.75 110 LYS A O 1
ATOM 878 N N . ASN A 1 111 ? -1.173 12.493 -0.350 1.00 93.81 111 ASN A N 1
ATOM 879 C CA . ASN A 1 111 ? -2.047 13.606 -0.736 1.00 93.81 111 ASN A CA 1
ATOM 880 C C . ASN A 1 111 ? -3.528 13.201 -0.719 1.00 93.81 111 ASN A C 1
ATOM 882 O O . ASN A 1 111 ? -4.379 14.004 -0.352 1.00 93.81 111 ASN A O 1
ATOM 886 N N . ARG A 1 112 ? -3.825 11.942 -1.059 1.00 92.00 112 ARG A N 1
ATOM 887 C CA . ARG A 1 112 ? -5.172 11.349 -1.021 1.00 92.00 112 ARG A CA 1
ATOM 888 C C . ARG A 1 112 ? -5.600 10.874 0.373 1.00 92.00 112 ARG A C 1
ATOM 890 O O . ARG A 1 112 ? -6.662 10.282 0.519 1.00 92.00 112 ARG A O 1
ATOM 897 N N . GLY A 1 113 ? -4.792 11.123 1.404 1.00 92.44 113 GLY A N 1
ATOM 898 C CA . GLY A 1 113 ? -5.143 10.837 2.795 1.00 92.44 113 GLY A CA 1
ATOM 899 C C . GLY A 1 113 ? -4.793 9.431 3.282 1.00 92.44 113 GLY A C 1
ATOM 900 O O . GLY A 1 113 ? -5.149 9.097 4.412 1.00 92.44 113 GLY A O 1
ATOM 901 N N . PHE A 1 114 ? -4.068 8.627 2.496 1.00 93.69 114 PHE A N 1
ATOM 902 C CA . PHE A 1 114 ? -3.556 7.341 2.967 1.00 93.69 114 PHE A CA 1
ATOM 903 C C . PHE A 1 114 ? -2.455 7.534 4.021 1.00 93.69 114 PHE A C 1
ATOM 905 O O . PHE A 1 114 ? -1.628 8.447 3.967 1.00 93.69 114 PHE A O 1
ATOM 912 N N . SER A 1 115 ? -2.406 6.603 4.966 1.00 92.69 115 SER A N 1
ATOM 913 C CA . SER A 1 115 ? -1.451 6.505 6.061 1.00 92.69 115 SER A CA 1
ATOM 914 C C . SER A 1 115 ? -0.612 5.228 5.943 1.00 92.69 115 SER A C 1
ATOM 916 O O . SER A 1 115 ? -1.016 4.245 5.322 1.00 92.69 115 SER A O 1
ATOM 918 N N . PHE A 1 116 ? 0.595 5.241 6.519 1.00 91.69 116 PHE A N 1
ATOM 919 C CA . PHE A 1 116 ? 1.607 4.172 6.387 1.00 91.69 116 PHE A CA 1
ATOM 920 C C . PHE A 1 116 ? 2.059 3.868 4.947 1.00 91.69 116 PHE A C 1
ATOM 922 O O . PHE A 1 116 ? 2.675 2.843 4.681 1.00 91.69 116 PHE A O 1
ATOM 929 N N . VAL A 1 117 ? 1.863 4.804 4.023 1.00 93.56 117 VAL A N 1
ATOM 930 C CA . VAL A 1 117 ? 2.303 4.715 2.621 1.00 93.56 117 VAL A CA 1
ATOM 931 C C . VAL A 1 117 ? 3.674 5.371 2.418 1.00 93.56 117 VAL A C 1
ATOM 933 O O . VAL A 1 117 ? 3.852 6.256 1.584 1.00 93.56 117 VAL A O 1
ATOM 936 N N . GLY A 1 118 ? 4.664 5.006 3.238 1.00 92.88 118 GLY A N 1
ATOM 937 C CA . GLY A 1 118 ? 6.044 5.494 3.086 1.00 92.88 118 GLY A CA 1
ATOM 938 C C . GLY A 1 118 ? 6.712 4.955 1.809 1.00 92.88 118 GLY A C 1
ATOM 939 O O . GLY A 1 118 ? 6.326 3.880 1.359 1.00 92.88 118 GLY A O 1
ATOM 940 N N . PRO A 1 119 ? 7.731 5.624 1.236 1.00 92.88 119 PRO A N 1
ATOM 941 C CA . PRO A 1 119 ? 8.278 5.225 -0.065 1.00 92.88 119 PRO A CA 1
ATOM 942 C C . PRO A 1 119 ? 8.831 3.797 -0.124 1.00 92.88 119 PRO A C 1
ATOM 944 O O . PRO A 1 119 ? 8.638 3.105 -1.116 1.00 92.88 119 PRO A O 1
ATOM 947 N N . VAL A 1 120 ? 9.441 3.325 0.968 1.00 93.62 120 VAL A N 1
ATOM 948 C CA . VAL A 1 120 ? 9.918 1.936 1.088 1.00 93.62 120 VAL A CA 1
ATOM 949 C C . VAL A 1 120 ? 8.754 0.943 1.131 1.00 93.62 120 VAL A C 1
ATOM 951 O O . VAL A 1 120 ? 8.797 -0.092 0.479 1.00 93.62 120 VAL A O 1
ATOM 954 N N . ILE A 1 121 ? 7.687 1.275 1.865 1.00 92.81 121 ILE A N 1
ATOM 955 C CA . ILE A 1 121 ? 6.488 0.428 1.969 1.00 92.81 121 ILE A CA 1
ATOM 956 C C . ILE A 1 121 ? 5.796 0.341 0.609 1.00 92.81 121 ILE A C 1
ATOM 958 O O . ILE A 1 121 ? 5.424 -0.743 0.178 1.00 92.81 121 ILE A O 1
ATOM 962 N N . VAL A 1 122 ? 5.654 1.478 -0.075 1.00 93.62 122 VAL A N 1
ATOM 963 C CA . VAL A 1 122 ? 5.032 1.542 -1.399 1.00 93.62 122 VAL A CA 1
ATOM 964 C C . VAL A 1 122 ? 5.872 0.795 -2.427 1.00 93.62 122 VAL A C 1
ATOM 966 O O . VAL A 1 122 ? 5.313 0.052 -3.219 1.00 93.62 122 VAL A O 1
ATOM 969 N N . HIS A 1 123 ? 7.199 0.919 -2.397 1.00 91.88 123 HIS A N 1
ATOM 970 C CA . HIS A 1 123 ? 8.057 0.142 -3.289 1.00 91.88 123 HIS A CA 1
ATOM 971 C C . HIS A 1 123 ? 7.935 -1.369 -3.048 1.00 91.88 123 HIS A C 1
ATOM 973 O O . HIS A 1 123 ? 7.704 -2.106 -4.002 1.00 91.88 123 HIS A O 1
ATOM 979 N N . ALA A 1 124 ? 7.989 -1.812 -1.788 1.00 90.81 124 ALA A N 1
ATOM 980 C CA . ALA A 1 124 ? 7.783 -3.218 -1.438 1.00 90.81 124 ALA A CA 1
ATOM 981 C C . ALA A 1 124 ? 6.397 -3.728 -1.866 1.00 90.81 124 ALA A C 1
ATOM 983 O O . ALA A 1 124 ? 6.251 -4.861 -2.317 1.00 90.81 124 ALA A O 1
ATOM 984 N N . TRP A 1 125 ? 5.371 -2.880 -1.761 1.00 93.50 125 TRP A N 1
ATOM 985 C CA . TRP A 1 125 ? 4.033 -3.197 -2.244 1.00 93.50 125 TRP A CA 1
ATOM 986 C C . TRP A 1 125 ? 3.985 -3.330 -3.772 1.00 93.50 125 TRP A C 1
ATOM 988 O O . TRP A 1 125 ? 3.420 -4.301 -4.257 1.00 93.50 125 TRP A O 1
ATOM 998 N N . LEU A 1 126 ? 4.628 -2.427 -4.521 1.00 91.44 126 LEU A N 1
ATOM 999 C CA . LEU A 1 126 ? 4.722 -2.500 -5.986 1.00 91.44 126 LEU A CA 1
ATOM 1000 C C . LEU A 1 126 ? 5.467 -3.756 -6.467 1.00 91.44 126 LEU A C 1
ATOM 1002 O O . LEU A 1 126 ? 5.105 -4.315 -7.499 1.00 91.44 126 LEU A O 1
ATOM 1006 N N . GLN A 1 127 ? 6.480 -4.210 -5.721 1.00 89.62 127 GLN A N 1
ATOM 1007 C CA . GLN A 1 127 ? 7.136 -5.498 -5.967 1.00 89.62 127 GLN A CA 1
ATOM 1008 C C . GLN A 1 127 ? 6.162 -6.662 -5.726 1.00 89.62 127 GLN A C 1
ATOM 1010 O O . GLN A 1 127 ? 6.018 -7.545 -6.566 1.00 89.62 127 GLN A O 1
ATOM 1015 N N . ALA A 1 128 ? 5.447 -6.645 -4.596 1.00 88.19 128 ALA A N 1
ATOM 1016 C CA . ALA A 1 128 ? 4.519 -7.711 -4.222 1.00 88.19 128 ALA A CA 1
ATOM 1017 C C . ALA A 1 128 ? 3.300 -7.829 -5.155 1.00 88.19 128 ALA A C 1
ATOM 1019 O O . ALA A 1 128 ? 2.775 -8.927 -5.325 1.00 88.19 128 ALA A O 1
ATOM 1020 N N . THR A 1 129 ? 2.839 -6.722 -5.746 1.00 88.56 129 THR A N 1
ATOM 1021 C CA . THR A 1 129 ? 1.731 -6.710 -6.716 1.00 88.56 129 THR A CA 1
ATOM 1022 C C . THR A 1 129 ? 2.176 -6.954 -8.156 1.00 88.56 129 THR A C 1
ATOM 1024 O O . THR A 1 129 ? 1.325 -7.032 -9.036 1.00 88.56 129 THR A O 1
ATOM 1027 N N . GLY A 1 130 ? 3.482 -7.073 -8.413 1.00 87.25 130 GLY A N 1
ATOM 1028 C CA . GLY A 1 130 ? 4.024 -7.297 -9.754 1.00 87.25 130 GLY A CA 1
ATOM 1029 C C . GLY A 1 130 ? 4.075 -6.047 -10.637 1.00 87.25 130 GLY A C 1
ATOM 1030 O O . GLY A 1 130 ? 4.485 -6.140 -11.790 1.00 87.25 130 GLY A O 1
ATOM 1031 N N . VAL A 1 131 ? 3.725 -4.870 -10.107 1.00 88.81 131 VAL A N 1
ATOM 1032 C CA . VAL A 1 131 ? 3.878 -3.592 -10.825 1.00 88.81 131 VAL A CA 1
ATOM 1033 C C . VAL A 1 131 ? 5.358 -3.291 -11.086 1.00 88.81 131 VAL A C 1
ATOM 1035 O O . VAL A 1 131 ? 5.712 -2.716 -12.115 1.00 88.81 131 VAL A O 1
ATOM 1038 N N . ILE A 1 132 ? 6.239 -3.699 -10.168 1.00 89.19 132 ILE A N 1
ATOM 1039 C CA . ILE A 1 132 ? 7.687 -3.734 -10.384 1.00 89.19 132 ILE A CA 1
ATOM 1040 C C . ILE A 1 132 ? 8.147 -5.189 -10.306 1.00 89.19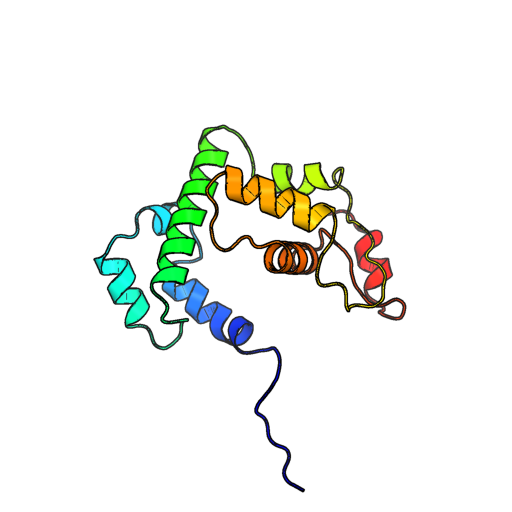 132 ILE A C 1
ATOM 1042 O O . ILE A 1 132 ? 8.085 -5.818 -9.253 1.00 89.19 132 ILE A O 1
ATOM 1046 N N . ASN A 1 133 ? 8.668 -5.712 -11.410 1.00 88.44 133 ASN A N 1
ATOM 1047 C CA . ASN A 1 133 ? 9.303 -7.019 -11.453 1.00 88.44 133 ASN A CA 1
ATOM 1048 C C . ASN A 1 133 ? 10.776 -6.891 -11.049 1.00 88.44 133 ASN A C 1
ATOM 1050 O O . ASN A 1 133 ? 11.636 -6.589 -11.880 1.00 88.44 133 ASN A O 1
ATOM 1054 N N . ASP A 1 134 ? 11.052 -7.127 -9.768 1.00 86.38 134 ASP A N 1
ATOM 1055 C CA . ASP A 1 134 ? 12.396 -7.025 -9.188 1.00 86.38 134 ASP A CA 1
ATOM 1056 C C . ASP A 1 134 ? 13.039 -8.385 -8.887 1.00 86.38 134 ASP A C 1
ATOM 1058 O O . ASP A 1 134 ? 13.927 -8.509 -8.044 1.00 86.38 134 ASP A O 1
ATOM 1062 N N . HIS A 1 135 ? 12.588 -9.428 -9.587 1.00 87.06 135 HIS A N 1
ATOM 1063 C CA . HIS A 1 135 ? 13.247 -10.724 -9.540 1.00 87.06 135 HIS A CA 1
ATOM 1064 C C . HIS A 1 135 ? 14.723 -10.595 -9.950 1.00 87.06 135 HIS A C 1
ATOM 1066 O O . HIS A 1 135 ? 15.071 -9.879 -10.898 1.00 87.06 135 HIS A O 1
ATOM 1072 N N . GLU A 1 136 ? 15.597 -11.322 -9.250 1.00 87.56 136 GLU A N 1
ATOM 1073 C CA . GLU A 1 136 ? 17.030 -11.354 -9.547 1.00 87.56 136 GLU A CA 1
ATOM 1074 C C . GLU A 1 136 ? 17.303 -11.770 -11.001 1.00 87.56 136 GLU A C 1
ATOM 1076 O O . GLU A 1 136 ? 16.539 -12.521 -11.606 1.00 87.56 136 GLU A O 1
ATOM 1081 N N . ALA A 1 137 ? 18.425 -11.325 -11.576 1.00 85.62 137 ALA A N 1
ATOM 1082 C CA . ALA A 1 137 ? 18.806 -11.641 -12.960 1.00 85.62 137 ALA A CA 1
ATOM 1083 C C . ALA A 1 137 ? 18.856 -13.128 -13.310 1.00 85.62 137 ALA A C 1
ATOM 1085 O O . ALA A 1 137 ? 18.637 -13.475 -14.464 1.00 85.62 137 ALA A O 1
ATOM 1086 N N . GLN A 1 138 ? 19.109 -13.991 -12.332 1.00 85.94 138 GLN A N 1
ATOM 1087 C CA . GLN A 1 138 ? 19.161 -15.439 -12.526 1.00 85.94 138 GLN A CA 1
ATOM 1088 C C . GLN A 1 138 ? 17.855 -16.141 -12.123 1.00 85.94 138 GLN A C 1
ATOM 1090 O O . GLN A 1 138 ? 17.760 -17.365 -12.195 1.00 85.94 138 GLN A O 1
ATOM 1095 N N . CYS A 1 139 ? 16.841 -15.390 -11.684 1.00 86.31 139 CYS A N 1
ATOM 1096 C CA . CYS A 1 139 ? 15.571 -15.953 -11.264 1.00 86.31 139 CYS A CA 1
ATOM 1097 C C . CYS A 1 139 ? 14.744 -16.387 -12.479 1.00 86.31 139 CYS A C 1
ATOM 1099 O O . CYS A 1 139 ? 14.400 -15.577 -13.336 1.00 86.31 139 CYS A O 1
ATOM 1101 N N . PHE A 1 140 ? 14.343 -17.658 -12.500 1.00 85.88 140 PHE A N 1
ATOM 1102 C CA . PHE A 1 140 ? 13.541 -18.254 -13.573 1.00 85.88 140 PHE A CA 1
ATOM 1103 C C . PHE A 1 140 ? 12.161 -17.598 -13.774 1.00 85.88 140 PHE A C 1
ATOM 1105 O O . PHE A 1 140 ? 11.575 -17.740 -14.840 1.00 85.88 140 PHE A O 1
ATOM 1112 N N . LEU A 1 141 ? 11.637 -16.878 -12.773 1.00 83.31 141 LEU A N 1
ATOM 1113 C CA . LEU A 1 141 ? 10.362 -16.153 -12.871 1.00 83.31 141 LEU A CA 1
ATOM 1114 C C . LEU A 1 141 ? 10.499 -14.768 -13.514 1.00 83.31 141 LEU A C 1
ATOM 1116 O O . LEU A 1 141 ? 9.488 -14.186 -13.905 1.00 83.31 141 LEU A O 1
ATOM 1120 N N . ARG A 1 142 ? 11.725 -14.238 -13.646 1.00 81.69 142 ARG A N 1
ATOM 1121 C CA . ARG A 1 142 ? 11.945 -12.862 -14.107 1.00 81.69 142 ARG A CA 1
ATOM 1122 C C . ARG A 1 142 ? 11.384 -12.624 -15.505 1.00 81.69 142 ARG A C 1
ATOM 1124 O O . ARG A 1 142 ? 10.750 -11.596 -15.714 1.00 81.69 142 ARG A O 1
ATOM 1131 N N . ASP A 1 143 ? 11.589 -13.561 -16.425 1.00 77.75 143 ASP A N 1
ATOM 1132 C CA . ASP A 1 143 ? 11.161 -13.408 -17.821 1.00 77.75 143 ASP A CA 1
ATOM 1133 C C . ASP A 1 143 ? 9.721 -13.899 -18.062 1.00 77.75 143 ASP A C 1
ATOM 1135 O O . ASP A 1 143 ? 9.058 -13.441 -18.991 1.00 77.75 143 ASP A O 1
ATOM 1139 N N . VAL A 1 144 ? 9.202 -14.771 -17.189 1.00 73.94 144 VAL A N 1
ATOM 1140 C CA . VAL A 1 144 ? 7.812 -15.263 -17.254 1.00 73.94 144 VAL A CA 1
ATOM 1141 C C . VAL A 1 144 ? 6.829 -14.127 -16.965 1.00 73.94 144 VAL A C 1
ATOM 1143 O O . VAL A 1 144 ? 5.877 -13.920 -17.705 1.00 73.94 144 VAL A O 1
ATOM 1146 N N . ILE A 1 145 ? 7.109 -13.325 -15.934 1.00 63.41 145 ILE A N 1
ATOM 1147 C CA . ILE A 1 145 ? 6.230 -12.229 -15.491 1.00 63.41 145 ILE A CA 1
ATOM 1148 C C . ILE A 1 145 ? 6.220 -11.053 -16.488 1.00 63.41 145 ILE A C 1
ATOM 1150 O O . ILE A 1 145 ? 5.300 -10.243 -16.482 1.00 63.41 145 ILE A O 1
ATOM 1154 N N . THR A 1 146 ? 7.220 -10.945 -17.370 1.00 58.62 146 THR A N 1
ATOM 1155 C CA . THR A 1 146 ? 7.244 -9.909 -18.420 1.00 58.62 146 THR A CA 1
ATOM 1156 C C . THR A 1 146 ? 6.478 -10.280 -19.689 1.00 58.62 146 THR A C 1
ATOM 1158 O O . THR A 1 146 ? 6.214 -9.392 -20.494 1.00 58.62 146 THR A O 1
ATOM 1161 N N . ALA A 1 147 ? 6.176 -11.564 -19.904 1.00 45.16 147 ALA A N 1
ATOM 1162 C CA . ALA A 1 147 ? 5.567 -12.047 -21.146 1.00 45.16 147 ALA A CA 1
ATOM 1163 C C . ALA A 1 147 ? 4.032 -12.031 -21.101 1.00 45.16 147 ALA A C 1
ATOM 1165 O O . ALA A 1 147 ? 3.395 -11.740 -22.112 1.00 45.16 147 ALA A O 1
ATOM 1166 N N . ASP A 1 148 ? 3.460 -12.268 -19.923 1.00 39.84 148 ASP A N 1
ATOM 1167 C CA . ASP A 1 148 ? 2.019 -12.353 -19.726 1.00 39.84 148 ASP A CA 1
ATOM 1168 C C . ASP A 1 148 ? 1.545 -11.104 -18.975 1.00 39.84 148 ASP A C 1
ATOM 1170 O O . ASP A 1 148 ? 1.411 -11.082 -17.751 1.00 39.84 148 ASP A O 1
ATOM 1174 N N . GLY A 1 149 ? 1.342 -10.020 -19.729 1.00 45.72 149 GLY A N 1
ATOM 1175 C CA . GLY A 1 149 ? 0.479 -8.935 -19.274 1.00 45.72 149 GLY A CA 1
ATOM 1176 C C . GLY A 1 149 ? -0.884 -9.521 -18.898 1.00 45.72 149 GLY A C 1
ATOM 1177 O O . GLY A 1 149 ? -1.436 -10.310 -19.661 1.00 45.72 149 GLY A O 1
ATOM 1178 N N . ASN A 1 150 ? -1.340 -9.168 -17.697 1.00 36.97 150 ASN A N 1
ATOM 1179 C CA . ASN A 1 150 ? -2.588 -9.583 -17.049 1.00 36.97 150 ASN A CA 1
ATOM 1180 C C . ASN A 1 150 ? -3.779 -9.819 -17.995 1.00 36.97 150 ASN A C 1
ATOM 1182 O O . ASN A 1 150 ? -4.080 -8.906 -18.798 1.00 36.97 150 ASN A O 1
#

Organism: NCBI:txid104101

Radius of gyration: 17.69 Å; chains: 1; bounding box: 44×39×43 Å

Sequence (150 aa):
MAFRPDYLGGQFCLKRDAFREAFEGFVPEHIAEYDEADIERLLGNAAIVRSRIKIRAAIQNAKAYLEMQRHGEDFSTFVWKMVDDQPLKGDGTGSATRSVTGDRLSKELKNRGFSFVGPVIVHAWLQATGVINDHEAQCFLRDVITADGN